Protein AF-A0A2E8VK14-F1 (afdb_monomer_lite)

Radius of gyration: 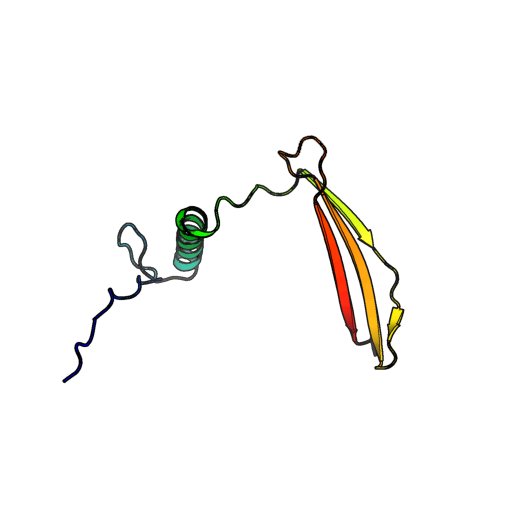22.63 Å; chains: 1; bounding box: 37×43×65 Å

Structure (mmCIF, N/CA/C/O backbone):
data_AF-A0A2E8VK14-F1
#
_entry.id   AF-A0A2E8VK14-F1
#
loop_
_atom_site.group_PDB
_atom_site.id
_atom_site.type_symbol
_atom_site.label_atom_id
_atom_site.label_alt_id
_atom_site.label_comp_id
_atom_site.label_asym_id
_atom_site.label_entity_id
_atom_site.label_seq_id
_atom_site.pdbx_PDB_ins_code
_atom_site.Cartn_x
_atom_site.Cartn_y
_atom_site.Cartn_z
_atom_site.occupancy
_atom_site.B_iso_or_equiv
_atom_site.auth_seq_id
_atom_site.auth_comp_id
_atom_site.auth_asym_id
_atom_site.auth_atom_id
_atom_site.pdbx_PDB_model_num
ATOM 1 N N . MET A 1 1 ? 25.116 -2.308 41.342 1.00 43.03 1 MET A N 1
ATOM 2 C CA . MET A 1 1 ? 23.892 -2.977 40.859 1.00 43.03 1 MET A CA 1
ATOM 3 C C . MET A 1 1 ? 23.194 -1.964 39.972 1.00 43.03 1 MET A C 1
ATOM 5 O O . MET A 1 1 ? 22.845 -0.913 40.484 1.00 43.03 1 MET A O 1
ATOM 9 N N . GLY A 1 2 ? 23.192 -2.174 38.653 1.00 66.88 2 GLY A N 1
ATOM 10 C CA . GLY A 1 2 ? 22.650 -1.196 37.704 1.00 66.88 2 GLY A CA 1
ATOM 11 C C . GLY A 1 2 ? 21.128 -1.129 37.797 1.00 66.88 2 GLY A C 1
ATOM 12 O O . GLY A 1 2 ? 20.481 -2.157 37.982 1.00 66.88 2 GLY A O 1
ATOM 13 N N . GLU A 1 3 ? 20.582 0.077 37.708 1.00 69.38 3 GLU A N 1
ATOM 14 C CA . GLU A 1 3 ? 19.146 0.334 37.650 1.00 69.38 3 GLU A CA 1
ATOM 15 C C . GLU A 1 3 ? 18.576 -0.260 36.350 1.00 69.38 3 GLU A C 1
ATOM 17 O O . GLU A 1 3 ? 19.064 0.034 35.258 1.00 69.38 3 GLU A O 1
ATOM 22 N N . VAL A 1 4 ? 17.585 -1.149 36.459 1.00 71.88 4 VAL A N 1
ATOM 23 C CA . VAL A 1 4 ? 16.861 -1.693 35.302 1.00 71.88 4 VAL A CA 1
ATOM 24 C C . VAL A 1 4 ? 15.624 -0.829 35.091 1.00 71.88 4 VAL A C 1
ATOM 26 O O . VAL A 1 4 ? 14.638 -0.964 35.814 1.00 71.88 4 VAL A O 1
ATOM 29 N N . THR A 1 5 ? 15.665 0.058 34.099 1.00 74.00 5 THR A N 1
ATOM 30 C CA . THR A 1 5 ? 14.490 0.830 33.679 1.00 74.00 5 THR A CA 1
ATOM 31 C C . THR A 1 5 ? 13.511 -0.097 32.969 1.00 74.00 5 THR A C 1
ATOM 33 O O . THR A 1 5 ? 13.774 -0.579 31.867 1.00 74.00 5 THR A O 1
ATOM 36 N N . ILE A 1 6 ? 12.371 -0.360 33.602 1.00 73.31 6 ILE A N 1
ATOM 37 C CA . ILE A 1 6 ? 11.312 -1.179 33.013 1.00 73.31 6 ILE A CA 1
ATOM 38 C C . ILE A 1 6 ? 10.452 -0.267 32.137 1.00 73.31 6 ILE A C 1
ATOM 40 O O . ILE A 1 6 ? 9.752 0.612 32.638 1.00 73.31 6 ILE A O 1
ATOM 44 N N . HIS A 1 7 ? 10.536 -0.438 30.819 1.00 74.56 7 HIS A N 1
ATOM 45 C CA . HIS A 1 7 ? 9.666 0.269 29.882 1.00 74.56 7 HIS A CA 1
ATOM 46 C C . HIS A 1 7 ? 8.241 -0.287 29.944 1.00 74.56 7 HIS A C 1
ATOM 48 O O . HIS A 1 7 ? 8.032 -1.457 30.274 1.00 74.56 7 HIS A O 1
ATOM 54 N N . ALA A 1 8 ? 7.260 0.558 29.614 1.00 81.31 8 ALA A N 1
ATOM 55 C CA . ALA A 1 8 ? 5.872 0.130 29.509 1.00 81.31 8 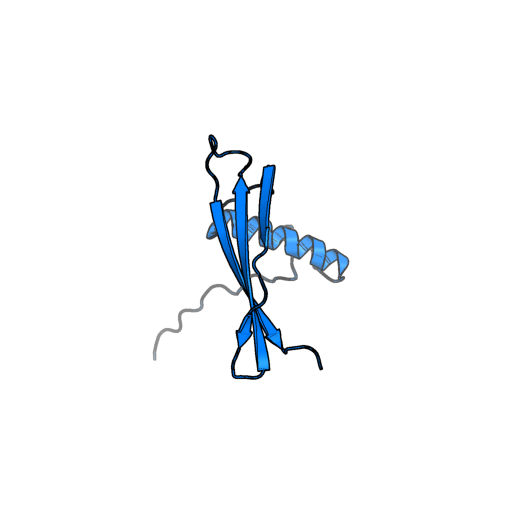ALA A CA 1
ATOM 56 C C . ALA A 1 8 ? 5.755 -1.089 28.568 1.00 81.31 8 ALA A C 1
ATOM 58 O O . ALA A 1 8 ? 6.444 -1.130 27.541 1.00 81.31 8 ALA A O 1
ATOM 59 N N . PRO A 1 9 ? 4.913 -2.083 28.906 1.00 86.19 9 PRO A N 1
ATOM 60 C CA . PRO A 1 9 ? 4.736 -3.266 28.075 1.00 86.19 9 PRO A CA 1
ATOM 61 C C . PRO A 1 9 ? 4.211 -2.881 26.687 1.00 86.19 9 PRO A C 1
ATOM 63 O O . PRO A 1 9 ? 3.490 -1.892 26.533 1.00 86.19 9 PRO A O 1
ATOM 66 N N . LEU A 1 10 ? 4.566 -3.679 25.675 1.00 90.38 10 LEU A N 1
ATOM 67 C CA . LEU A 1 10 ? 4.066 -3.473 24.318 1.00 90.38 10 LEU A CA 1
ATOM 68 C C . LEU A 1 10 ? 2.531 -3.595 24.284 1.00 90.38 10 LEU A C 1
ATOM 70 O O . LEU A 1 10 ? 1.978 -4.448 24.986 1.00 90.38 10 LEU A O 1
ATOM 74 N N . PRO A 1 11 ? 1.837 -2.786 23.462 1.00 91.06 11 PRO A N 1
ATOM 75 C CA . PRO A 1 11 ? 0.405 -2.942 23.247 1.00 91.06 11 PRO A CA 1
ATOM 76 C C . PRO A 1 11 ? 0.064 -4.337 22.715 1.00 91.06 11 PRO A C 1
ATOM 78 O O . PRO A 1 11 ? 0.756 -4.858 21.841 1.00 91.06 11 PRO A O 1
ATOM 81 N N . ASP A 1 12 ? -1.031 -4.915 23.207 1.00 95.19 12 ASP A N 1
ATOM 82 C CA . ASP A 1 12 ? -1.538 -6.200 22.724 1.00 95.19 12 ASP A CA 1
ATOM 83 C C . ASP A 1 12 ? -2.161 -6.036 21.319 1.00 95.19 12 ASP A C 1
ATOM 85 O O . ASP A 1 12 ? -3.153 -5.309 21.162 1.00 95.19 12 ASP A O 1
ATOM 89 N N . PRO A 1 13 ? -1.613 -6.685 20.273 1.00 96.25 13 PRO A N 1
ATOM 90 C CA . PRO A 1 13 ? -2.179 -6.599 18.933 1.00 96.25 13 PRO A CA 1
ATOM 91 C C . PRO A 1 13 ? -3.544 -7.290 18.829 1.00 96.25 13 PRO A C 1
ATOM 93 O O . PRO A 1 13 ? -4.332 -6.903 17.969 1.00 96.25 13 PRO A O 1
ATOM 96 N N . PHE A 1 14 ? -3.859 -8.250 19.705 1.00 97.44 14 PHE A N 1
ATOM 97 C CA . PHE A 1 14 ? -5.119 -9.000 19.716 1.00 97.44 14 PHE A CA 1
ATOM 98 C C . PHE A 1 14 ? -6.189 -8.369 20.602 1.00 97.44 14 PHE A C 1
ATOM 100 O O . PHE A 1 14 ? -7.221 -8.984 20.872 1.00 97.44 14 PHE A O 1
ATOM 107 N N . ARG A 1 15 ? -5.975 -7.126 21.029 1.00 97.50 15 ARG A N 1
ATOM 108 C CA . ARG A 1 15 ? -6.953 -6.348 21.774 1.00 97.50 15 ARG A CA 1
ATOM 109 C C . ARG A 1 15 ? -7.283 -5.070 21.021 1.00 97.50 15 ARG A C 1
ATOM 111 O O . ARG A 1 15 ? -6.386 -4.291 20.711 1.00 97.50 15 ARG A O 1
ATOM 118 N N . PHE A 1 16 ? -8.563 -4.875 20.730 1.00 97.38 16 PHE A N 1
ATOM 119 C CA . PHE A 1 16 ? -9.088 -3.625 20.198 1.00 97.38 16 PHE A CA 1
ATOM 120 C C . PHE A 1 16 ? -8.940 -2.501 21.219 1.00 97.38 16 PHE A C 1
ATOM 122 O O . PHE A 1 16 ? -8.803 -2.720 22.426 1.00 97.38 16 PHE A O 1
ATOM 129 N N . ASP A 1 17 ? -9.030 -1.278 20.727 1.00 94.44 17 ASP A N 1
ATOM 130 C CA . ASP A 1 17 ? -8.907 -0.067 21.533 1.00 94.44 17 ASP A CA 1
ATOM 131 C C . ASP A 1 17 ? -10.047 0.119 22.536 1.00 94.44 17 ASP A C 1
ATOM 133 O O . ASP A 1 17 ? -9.856 0.698 23.604 1.00 94.44 17 ASP A O 1
ATOM 137 N N . ASP A 1 18 ? -11.221 -0.415 22.199 1.00 95.38 18 ASP A N 1
ATOM 138 C CA . ASP A 1 18 ? -12.387 -0.502 23.079 1.00 95.38 18 ASP A CA 1
ATOM 139 C C . ASP A 1 18 ? -12.279 -1.639 24.116 1.00 95.38 18 ASP A C 1
ATOM 141 O O . ASP A 1 18 ? -13.162 -1.824 24.954 1.00 95.38 18 ASP A O 1
ATOM 145 N N . GLY A 1 19 ? -11.183 -2.401 24.080 1.00 95.25 19 GLY A N 1
ATOM 146 C CA . GLY A 1 19 ? -10.870 -3.472 25.012 1.00 95.25 19 GLY A CA 1
ATOM 147 C C . GLY A 1 19 ? -11.358 -4.859 24.597 1.00 95.25 19 GLY A C 1
ATOM 148 O O . GLY A 1 19 ? -10.969 -5.817 25.274 1.00 95.25 19 GLY A O 1
ATOM 149 N N . ARG A 1 20 ? -12.143 -5.003 23.516 1.00 97.00 20 ARG A N 1
ATOM 150 C CA . ARG A 1 20 ? -12.559 -6.314 22.981 1.00 97.00 20 ARG A CA 1
ATOM 151 C C . ARG A 1 20 ? -11.350 -7.125 22.512 1.00 97.00 20 ARG A C 1
ATOM 153 O O . ARG A 1 20 ? -10.343 -6.573 22.081 1.00 97.00 20 ARG A O 1
ATOM 160 N N . SER A 1 21 ? -11.453 -8.449 22.578 1.00 97.94 21 SER A N 1
ATOM 161 C CA . SER A 1 21 ? -10.393 -9.367 22.141 1.00 97.94 21 SER A CA 1
ATOM 162 C C . SER A 1 21 ? -10.651 -9.910 20.733 1.00 97.94 21 SER A C 1
ATOM 164 O O . SER A 1 21 ? -11.796 -10.116 20.327 1.00 97.94 21 SER A O 1
ATOM 166 N N . VAL A 1 22 ? -9.577 -10.149 19.989 1.00 98.00 22 VAL A N 1
ATOM 167 C CA . VAL A 1 22 ? -9.583 -10.736 18.648 1.00 98.00 22 VAL A CA 1
ATOM 168 C C . VAL A 1 22 ? -9.406 -12.246 18.765 1.00 98.00 22 VAL A C 1
ATOM 170 O O . VAL A 1 22 ? -8.399 -12.724 19.279 1.00 98.00 22 VAL A O 1
ATOM 173 N N . HIS A 1 23 ? -10.372 -13.006 18.248 1.00 97.94 23 HIS A N 1
ATOM 174 C CA . HIS A 1 23 ? -10.352 -14.477 18.295 1.00 97.94 23 HIS A CA 1
ATOM 175 C C . HIS A 1 23 ? -10.553 -15.145 16.932 1.00 97.94 23 HIS A C 1
ATOM 177 O O . HIS A 1 23 ? -10.496 -16.366 16.826 1.00 97.94 23 HIS A O 1
ATOM 183 N N . THR A 1 24 ? -10.824 -14.365 15.886 1.00 98.19 24 THR A N 1
ATOM 184 C CA . THR A 1 24 ? -11.175 -14.875 14.558 1.00 98.19 24 THR A CA 1
ATOM 185 C C . THR A 1 24 ? -10.390 -14.144 13.481 1.00 98.19 24 THR A C 1
ATOM 187 O O . THR A 1 24 ? -9.930 -13.024 13.693 1.00 98.19 24 THR A O 1
ATOM 190 N N . VAL A 1 25 ? -10.280 -14.761 12.303 1.00 98.06 25 VAL A N 1
ATOM 191 C CA . VAL A 1 25 ? -9.650 -14.139 11.127 1.00 98.06 25 VAL A CA 1
ATOM 192 C C . VAL A 1 25 ? -10.380 -12.851 10.735 1.00 98.06 25 VAL A C 1
ATOM 194 O O . VAL A 1 25 ? -9.745 -11.817 10.597 1.00 98.06 25 VAL A O 1
ATOM 197 N N . ALA A 1 26 ? -11.716 -12.870 10.693 1.00 97.56 26 ALA A N 1
ATOM 198 C CA . ALA A 1 26 ? -12.501 -11.664 10.418 1.00 97.56 26 ALA A CA 1
ATOM 199 C C . ALA A 1 26 ? -12.299 -10.568 11.486 1.00 97.56 26 ALA A C 1
ATOM 201 O O . ALA A 1 26 ? -12.267 -9.381 11.172 1.00 97.56 26 ALA A O 1
ATOM 202 N N . GLY A 1 27 ? -12.133 -10.952 12.758 1.00 97.81 27 GLY A N 1
ATOM 203 C CA . GLY A 1 27 ? -11.782 -10.014 13.826 1.00 97.81 27 GLY A CA 1
ATOM 204 C C . GLY A 1 27 ? -10.378 -9.433 13.650 1.00 97.81 27 GLY A C 1
ATOM 205 O O . GLY A 1 27 ? -10.156 -8.261 13.944 1.00 97.81 27 GLY A O 1
ATOM 206 N N . TRP A 1 28 ? -9.439 -10.229 13.139 1.00 98.25 28 TRP A N 1
ATOM 207 C CA . TRP A 1 28 ? -8.100 -9.762 12.804 1.00 98.25 28 TRP A CA 1
ATOM 208 C C . TRP A 1 28 ? -8.108 -8.778 11.633 1.00 98.25 28 TRP A C 1
ATOM 210 O O . TRP A 1 28 ? -7.407 -7.773 11.707 1.00 98.25 28 TRP A O 1
ATOM 220 N N . ASP A 1 29 ? -8.931 -9.001 10.607 1.00 98.44 29 ASP A N 1
ATOM 221 C CA . ASP A 1 29 ? -9.063 -8.067 9.482 1.00 98.44 29 ASP A CA 1
ATOM 222 C C . ASP A 1 29 ? -9.504 -6.676 9.965 1.00 98.44 29 ASP A C 1
ATOM 224 O O . ASP A 1 29 ? -8.850 -5.677 9.657 1.00 98.44 29 ASP A O 1
ATOM 228 N N . ALA A 1 30 ? -10.520 -6.615 10.833 1.00 97.75 30 ALA A N 1
ATOM 229 C CA . ALA A 1 30 ? -10.959 -5.363 11.451 1.00 97.75 30 ALA A CA 1
ATOM 230 C C . ALA A 1 30 ? -9.880 -4.736 12.359 1.00 97.75 30 ALA A C 1
ATOM 232 O O . ALA A 1 30 ? -9.658 -3.525 12.335 1.00 97.75 30 ALA A O 1
ATOM 233 N N . ARG A 1 31 ? -9.166 -5.545 13.155 1.00 98.19 31 ARG A N 1
ATOM 234 C CA . ARG A 1 31 ? -8.089 -5.042 14.025 1.00 98.19 31 ARG A CA 1
ATOM 235 C C . ARG A 1 31 ? -6.898 -4.513 13.227 1.00 98.19 31 ARG A C 1
ATOM 237 O O . ARG A 1 31 ? -6.284 -3.525 13.626 1.00 98.19 31 ARG A O 1
ATOM 244 N N . ARG A 1 32 ? -6.571 -5.132 12.092 1.00 97.62 32 ARG A N 1
ATOM 245 C CA . ARG A 1 32 ? -5.510 -4.678 11.187 1.00 97.62 32 ARG A CA 1
ATOM 246 C C . ARG A 1 32 ? -5.811 -3.283 10.641 1.00 97.62 32 ARG A C 1
ATOM 248 O O . ARG A 1 32 ? -4.893 -2.469 10.554 1.00 97.62 32 ARG A O 1
ATOM 255 N N . GLU A 1 33 ? -7.067 -3.004 10.303 1.00 96.75 33 GLU A N 1
ATOM 256 C CA . GLU A 1 33 ? -7.499 -1.666 9.886 1.00 96.75 33 GLU A CA 1
ATOM 257 C C . GLU A 1 33 ? -7.334 -0.646 11.019 1.00 96.75 33 GLU A C 1
ATOM 259 O O . GLU A 1 33 ? -6.700 0.386 10.810 1.00 96.75 33 GLU A O 1
ATOM 264 N N . GLU A 1 34 ? -7.787 -0.965 12.235 1.00 97.06 34 GLU A N 1
ATOM 265 C CA . GLU A 1 34 ? -7.648 -0.089 13.410 1.00 97.06 34 GLU A CA 1
ATOM 266 C C . GLU A 1 34 ? -6.178 0.254 13.716 1.00 97.06 34 GLU A C 1
ATOM 268 O O . GLU A 1 34 ? -5.823 1.421 13.916 1.00 97.06 34 GLU A O 1
ATOM 273 N N . ILE A 1 35 ? -5.288 -0.746 13.680 1.00 96.56 35 ILE A N 1
ATOM 274 C CA . ILE A 1 35 ? -3.842 -0.541 13.850 1.00 96.56 35 ILE A CA 1
ATOM 275 C C . ILE A 1 35 ? -3.291 0.360 12.738 1.00 96.56 35 ILE A C 1
ATOM 277 O O . ILE A 1 35 ? -2.523 1.282 13.022 1.00 96.56 35 ILE A O 1
ATOM 281 N N . ALA A 1 36 ? -3.674 0.127 11.479 1.00 95.38 36 ALA A N 1
ATOM 282 C CA . ALA A 1 36 ? -3.214 0.940 10.358 1.00 95.38 36 ALA A CA 1
ATOM 283 C C . ALA A 1 36 ? -3.657 2.403 10.507 1.00 95.38 36 ALA A C 1
ATOM 285 O O . ALA A 1 36 ? -2.830 3.305 10.370 1.00 95.38 36 ALA A O 1
ATOM 286 N N . THR A 1 37 ? -4.921 2.652 10.866 1.00 93.94 37 THR A N 1
ATOM 287 C CA . THR A 1 37 ? -5.441 4.000 11.137 1.00 93.94 37 THR A CA 1
ATOM 288 C C . THR A 1 37 ? -4.629 4.701 12.224 1.00 93.94 37 THR A C 1
ATOM 290 O O . THR A 1 37 ? -4.244 5.859 12.050 1.00 93.94 37 THR A O 1
ATOM 293 N N . ARG A 1 38 ? -4.301 4.001 13.317 1.00 92.69 38 ARG A N 1
ATOM 294 C CA . ARG A 1 38 ? -3.461 4.546 14.393 1.00 92.69 38 ARG A CA 1
ATOM 295 C C . ARG A 1 38 ? -2.062 4.912 13.924 1.00 92.69 38 ARG A C 1
ATOM 297 O O . ARG A 1 38 ? -1.592 6.010 14.208 1.00 92.69 38 ARG A O 1
ATOM 304 N N . LEU A 1 39 ? -1.394 4.005 13.216 1.00 94.38 39 LEU A N 1
ATOM 305 C CA . LEU A 1 39 ? -0.027 4.227 12.747 1.00 94.38 39 LEU A CA 1
ATOM 306 C C . LEU A 1 39 ? 0.049 5.386 11.747 1.00 94.38 39 LEU A C 1
ATOM 308 O O . LEU A 1 39 ? 0.979 6.191 11.809 1.00 94.38 39 LEU A O 1
ATOM 312 N N . LEU A 1 40 ? -0.947 5.513 10.867 1.00 94.50 40 LEU A N 1
ATOM 313 C CA . LEU A 1 40 ? -1.074 6.663 9.973 1.00 94.50 40 LEU A CA 1
ATOM 314 C C . LEU A 1 40 ? -1.260 7.963 10.770 1.00 94.50 40 LEU A C 1
ATOM 316 O O . LEU A 1 40 ? -0.554 8.936 10.528 1.00 94.50 40 LEU A O 1
ATOM 320 N N . ALA A 1 41 ? -2.146 7.984 11.767 1.00 91.44 41 ALA A N 1
ATOM 321 C CA . ALA A 1 41 ? -2.402 9.190 12.556 1.00 91.44 41 ALA A CA 1
ATOM 322 C C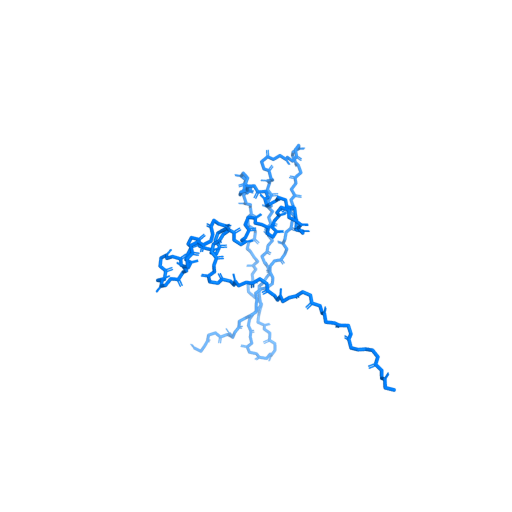 . ALA A 1 41 ? -1.204 9.633 13.417 1.00 91.44 41 ALA A C 1
ATOM 324 O O . ALA A 1 41 ? -0.959 10.830 13.550 1.00 91.44 41 ALA A O 1
ATOM 325 N N . VAL A 1 42 ? -0.471 8.686 14.009 1.00 92.88 42 VAL A N 1
ATOM 326 C CA . VAL A 1 42 ? 0.566 8.982 15.012 1.00 92.88 42 VAL A CA 1
ATOM 327 C C . VAL A 1 42 ? 1.965 9.109 14.406 1.00 92.88 42 VAL A C 1
ATOM 329 O O . VAL A 1 42 ? 2.774 9.870 14.931 1.00 92.88 42 VAL A O 1
ATOM 332 N N . GLN A 1 43 ? 2.274 8.382 13.326 1.00 94.81 43 GLN A N 1
ATOM 333 C CA . GLN A 1 43 ? 3.654 8.259 12.839 1.00 94.81 43 GLN A CA 1
ATOM 334 C C . GLN A 1 43 ? 3.837 8.591 11.357 1.00 94.81 43 GLN A C 1
ATOM 336 O O . GLN A 1 43 ? 4.749 9.341 11.015 1.00 94.81 43 GLN A O 1
ATOM 341 N N . TYR A 1 44 ? 3.019 8.023 10.472 1.00 93.94 44 TYR A N 1
ATOM 342 C CA . TYR A 1 44 ? 3.276 8.093 9.026 1.00 93.94 44 TYR A CA 1
ATOM 343 C C . TYR A 1 44 ? 2.553 9.244 8.313 1.00 93.94 44 TYR A C 1
ATOM 345 O O . TYR A 1 44 ? 2.896 9.570 7.1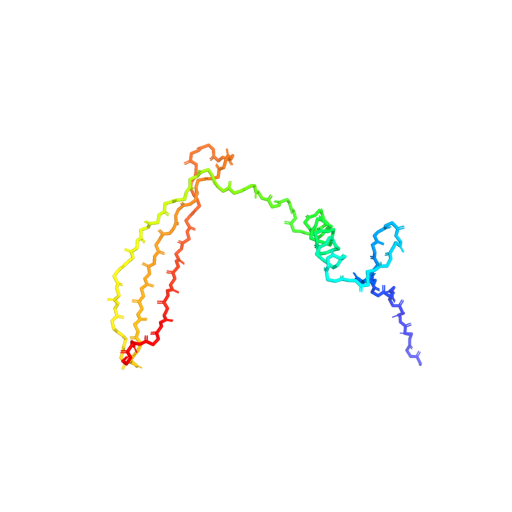77 1.00 93.94 44 TYR A O 1
ATOM 353 N N . GLY A 1 45 ? 1.577 9.877 8.964 1.00 90.12 45 GLY A N 1
ATOM 354 C CA . GLY A 1 45 ? 0.677 10.839 8.337 1.00 90.12 45 GLY A CA 1
ATOM 355 C C . GLY A 1 45 ? -0.456 10.164 7.556 1.00 90.12 45 GLY A C 1
ATOM 356 O O . GLY A 1 45 ? -0.600 8.943 7.521 1.00 90.12 45 GLY A O 1
ATOM 357 N N . THR A 1 46 ? -1.313 10.974 6.935 1.00 87.38 46 THR A N 1
ATOM 358 C CA . THR A 1 46 ? -2.471 10.469 6.184 1.00 87.38 46 THR A CA 1
ATOM 359 C C . THR A 1 46 ? -2.043 9.860 4.851 1.00 87.38 46 THR A C 1
ATOM 361 O O . THR A 1 46 ? -1.395 10.527 4.045 1.00 87.38 46 THR A O 1
ATOM 364 N N . MET A 1 47 ? -2.465 8.619 4.588 1.00 88.50 47 MET A N 1
ATOM 365 C CA . MET A 1 47 ? -2.366 8.018 3.257 1.00 88.50 47 MET A CA 1
ATOM 366 C C . MET A 1 47 ? -3.281 8.795 2.295 1.00 88.50 47 MET A C 1
ATOM 368 O O . MET A 1 47 ? -4.490 8.849 2.545 1.00 88.50 47 MET A O 1
ATOM 372 N N . PRO A 1 48 ? -2.758 9.422 1.225 1.00 87.62 48 PRO A N 1
ATOM 373 C CA . PRO A 1 48 ? -3.610 10.062 0.232 1.00 87.62 48 PRO A CA 1
ATOM 374 C C . PRO A 1 48 ? -4.542 9.028 -0.426 1.00 87.62 48 PRO A C 1
ATOM 376 O O . PRO A 1 48 ? -4.224 7.836 -0.448 1.00 87.62 48 PRO A O 1
ATOM 379 N N . PRO A 1 49 ? -5.690 9.456 -0.981 1.00 90.50 49 PRO A N 1
ATOM 380 C CA . PRO A 1 49 ? -6.524 8.564 -1.775 1.00 90.50 49 PRO A CA 1
ATOM 381 C C . PRO A 1 49 ? -5.750 8.044 -2.991 1.00 90.50 49 PRO A C 1
ATOM 383 O O . PRO A 1 49 ? -4.704 8.588 -3.362 1.00 90.50 49 PRO A O 1
ATOM 386 N N . ALA A 1 50 ? -6.304 7.019 -3.641 1.00 92.38 50 ALA A N 1
ATOM 387 C CA . ALA A 1 50 ? -5.806 6.576 -4.935 1.00 92.38 50 ALA A CA 1
ATOM 388 C C . ALA A 1 50 ? -5.654 7.780 -5.893 1.00 92.38 50 ALA A C 1
ATOM 390 O O . ALA A 1 50 ? -6.477 8.703 -5.849 1.00 92.38 50 ALA A O 1
ATOM 391 N N . PRO A 1 51 ? -4.596 7.803 -6.723 1.00 93.81 51 PRO A N 1
ATOM 392 C CA . PRO A 1 51 ? -4.409 8.865 -7.701 1.00 93.81 51 PRO A CA 1
ATOM 393 C C . PRO A 1 51 ? -5.594 8.908 -8.675 1.00 93.81 51 PRO A C 1
ATOM 395 O O . PRO A 1 51 ? -6.206 7.882 -8.962 1.00 93.81 51 PRO A O 1
ATOM 398 N N . GLU A 1 52 ? -5.902 10.098 -9.186 1.00 94.44 52 GLU A N 1
ATOM 399 C CA . GLU A 1 52 ? -6.978 10.305 -10.164 1.00 94.44 52 GLU A CA 1
ATOM 400 C C . GLU A 1 52 ? -6.635 9.656 -11.509 1.00 94.44 52 GLU A C 1
ATOM 402 O O . GLU A 1 52 ? -7.488 9.059 -12.160 1.00 94.44 52 GLU A O 1
ATOM 407 N N . GLU A 1 53 ? -5.359 9.720 -11.891 1.00 95.19 53 GLU A N 1
ATOM 408 C CA . GLU A 1 53 ? -4.847 9.102 -13.106 1.00 95.19 53 GLU A CA 1
ATOM 409 C C . GLU A 1 53 ? -3.528 8.378 -12.817 1.00 95.19 53 GLU A C 1
ATOM 411 O O . GLU A 1 53 ? -2.667 8.867 -12.080 1.00 95.19 53 GLU A O 1
ATOM 416 N N . THR A 1 54 ? -3.360 7.207 -13.429 1.00 96.25 54 THR A N 1
ATOM 417 C CA . THR A 1 54 ? -2.086 6.488 -13.492 1.00 96.25 54 THR A CA 1
ATOM 418 C C . THR A 1 54 ? -1.751 6.229 -14.952 1.00 96.25 54 THR A C 1
ATOM 420 O O . THR A 1 54 ? -2.483 5.513 -15.633 1.00 96.25 54 THR A O 1
ATOM 423 N N . ARG A 1 55 ? -0.640 6.786 -15.433 1.00 96.75 55 ARG A N 1
ATOM 424 C CA . ARG A 1 55 ? -0.091 6.489 -16.761 1.00 96.75 55 ARG A CA 1
ATOM 425 C C . ARG A 1 55 ? 1.058 5.512 -16.631 1.00 96.75 55 ARG A C 1
ATOM 427 O O . ARG A 1 55 ? 1.862 5.631 -15.710 1.00 96.75 55 ARG A O 1
ATOM 434 N N . VAL A 1 56 ? 1.130 4.563 -17.556 1.00 97.88 56 VAL A N 1
ATOM 435 C CA . VAL A 1 56 ? 2.168 3.533 -17.577 1.00 97.88 56 VAL A CA 1
ATOM 436 C C . VAL A 1 56 ? 2.780 3.479 -18.968 1.00 97.88 56 VAL A C 1
ATOM 438 O O . VAL A 1 56 ? 2.087 3.213 -19.947 1.00 97.88 56 VAL A O 1
ATOM 441 N N . GLU A 1 57 ? 4.085 3.697 -19.043 1.00 98.12 57 GLU A N 1
ATOM 442 C CA . GLU A 1 57 ? 4.898 3.461 -20.229 1.00 98.12 57 GLU A CA 1
ATOM 443 C C . GLU A 1 57 ? 5.696 2.179 -20.005 1.00 98.12 57 GLU A C 1
ATOM 445 O O . GLU A 1 57 ? 6.615 2.127 -19.186 1.00 98.12 57 GLU A O 1
ATOM 450 N N . THR A 1 58 ? 5.313 1.113 -20.701 1.00 98.06 58 THR A N 1
ATOM 451 C CA . THR A 1 58 ? 5.984 -0.184 -20.592 1.00 98.06 58 THR A CA 1
ATOM 452 C C . THR A 1 58 ? 7.235 -0.212 -21.463 1.00 98.06 58 THR A C 1
ATOM 454 O O . THR A 1 58 ? 7.170 0.081 -22.658 1.00 98.06 58 THR A O 1
ATOM 457 N N . GLY A 1 59 ? 8.369 -0.592 -20.875 1.00 97.19 59 GLY A N 1
ATOM 458 C CA . GLY A 1 59 ? 9.625 -0.731 -21.607 1.00 97.19 59 GLY A CA 1
ATOM 459 C C . GLY A 1 59 ? 9.678 -1.985 -22.478 1.00 97.19 59 GLY A C 1
ATOM 460 O O . GLY A 1 59 ? 8.763 -2.807 -22.515 1.00 97.19 59 GLY A O 1
ATOM 461 N N . SER A 1 60 ? 10.805 -2.185 -23.154 1.00 96.81 60 SER A N 1
ATOM 462 C CA . SER A 1 60 ? 11.098 -3.459 -23.820 1.00 96.81 60 SER A CA 1
ATOM 463 C C . SER A 1 60 ? 11.878 -4.389 -22.896 1.00 96.81 60 SER A C 1
ATOM 465 O O . SER A 1 60 ? 12.601 -3.938 -22.008 1.00 96.81 60 SER A O 1
ATOM 467 N N . TRP A 1 61 ? 11.721 -5.696 -23.097 1.00 96.25 61 TRP A N 1
ATOM 468 C CA . TRP A 1 61 ? 12.563 -6.679 -22.425 1.00 96.25 61 TRP A CA 1
ATOM 469 C C . TRP A 1 61 ? 13.958 -6.699 -23.051 1.00 96.25 61 TRP A C 1
ATOM 471 O O . TRP A 1 61 ? 14.104 -6.808 -24.265 1.00 96.25 61 TRP A O 1
ATOM 481 N N . GLU A 1 62 ? 14.971 -6.671 -22.201 1.00 96.38 62 GLU A N 1
ATOM 482 C CA . GLU A 1 62 ? 16.381 -6.823 -22.532 1.00 96.38 62 GLU A CA 1
ATOM 483 C C . GLU A 1 62 ? 16.878 -8.142 -21.939 1.00 96.38 62 GLU A C 1
ATOM 485 O O . GLU A 1 62 ? 16.664 -8.411 -20.754 1.00 96.38 62 GLU A O 1
ATOM 490 N N . ALA A 1 63 ? 17.542 -8.973 -22.742 1.00 96.06 63 ALA A N 1
ATOM 491 C CA . ALA A 1 63 ? 18.228 -10.153 -22.227 1.00 96.06 63 ALA A CA 1
ATOM 492 C C . ALA A 1 63 ? 19.472 -9.727 -21.433 1.00 96.06 63 ALA A C 1
ATOM 494 O O . ALA A 1 63 ? 20.243 -8.874 -21.874 1.00 96.06 63 ALA A O 1
ATOM 495 N N . LEU A 1 64 ? 19.670 -10.329 -20.266 1.00 95.12 64 LEU A N 1
ATOM 496 C CA . LEU A 1 64 ? 20.855 -10.159 -19.439 1.00 95.12 64 LEU A CA 1
ATOM 497 C C . LEU A 1 64 ? 21.821 -11.340 -19.651 1.00 95.12 64 LEU A C 1
ATOM 499 O O . LEU A 1 64 ? 21.374 -12.452 -19.945 1.00 95.12 64 LEU A O 1
ATOM 503 N N . PRO A 1 65 ? 23.141 -11.142 -19.463 1.00 94.38 65 PRO A N 1
ATOM 504 C CA . PRO A 1 65 ? 24.146 -12.191 -19.683 1.00 94.38 65 PRO A CA 1
ATOM 505 C C . PRO A 1 65 ? 23.975 -13.449 -18.821 1.00 94.38 65 PRO A C 1
ATOM 507 O O . PRO A 1 65 ? 24.489 -14.507 -19.161 1.00 94.38 65 PRO A O 1
ATOM 510 N N . ASP A 1 66 ? 23.265 -13.340 -17.703 1.00 94.12 66 ASP A N 1
ATOM 511 C CA . ASP A 1 66 ? 23.035 -14.418 -16.740 1.00 94.12 66 ASP A CA 1
ATOM 512 C C . ASP A 1 66 ? 21.752 -15.221 -17.014 1.00 94.12 66 ASP A C 1
ATOM 514 O O . ASP A 1 66 ? 21.257 -15.933 -16.141 1.00 94.12 66 ASP A O 1
ATOM 518 N N . GLY A 1 67 ? 21.185 -15.090 -18.216 1.00 93.31 67 GLY A N 1
ATOM 519 C CA . GLY A 1 67 ? 19.969 -15.798 -18.606 1.00 93.31 67 GLY A CA 1
ATOM 520 C C . GLY A 1 67 ? 18.697 -15.216 -17.992 1.00 93.31 67 GLY A C 1
ATOM 521 O O . GLY A 1 67 ? 17.634 -15.827 -18.099 1.00 93.31 67 GLY A O 1
ATOM 522 N N . ARG A 1 68 ? 18.747 -14.034 -17.370 1.00 96.06 68 ARG A N 1
ATOM 523 C CA . ARG A 1 68 ? 17.553 -13.273 -16.976 1.00 96.06 68 ARG A CA 1
ATOM 524 C C . ARG A 1 68 ? 17.135 -12.304 -18.077 1.00 96.06 68 ARG A C 1
ATOM 526 O O . ARG A 1 68 ? 17.890 -12.013 -18.996 1.00 96.06 68 ARG A O 1
ATOM 533 N N . ARG A 1 69 ? 15.930 -11.762 -17.955 1.00 96.19 69 ARG A N 1
ATOM 534 C CA . ARG A 1 69 ? 15.461 -10.621 -18.740 1.00 96.19 69 ARG A CA 1
ATOM 535 C C . ARG A 1 69 ? 15.098 -9.464 -17.821 1.00 96.19 69 ARG A C 1
ATOM 537 O O . ARG A 1 69 ? 14.584 -9.679 -16.720 1.00 96.19 69 ARG A O 1
ATOM 544 N N . ARG A 1 70 ? 15.348 -8.243 -18.281 1.00 97.25 70 ARG A N 1
ATOM 545 C CA . ARG A 1 70 ? 15.052 -6.996 -17.574 1.00 97.25 70 ARG A CA 1
ATOM 546 C C . ARG A 1 70 ? 14.125 -6.116 -18.397 1.00 97.25 70 ARG A C 1
ATOM 548 O O . ARG A 1 70 ? 14.279 -6.045 -19.606 1.00 97.25 70 ARG A O 1
ATOM 555 N N . ARG A 1 71 ? 13.197 -5.423 -17.751 1.00 97.31 71 ARG A N 1
ATOM 556 C CA . ARG A 1 71 ? 12.389 -4.356 -18.352 1.00 97.31 71 ARG A CA 1
ATOM 557 C C . ARG A 1 71 ? 12.253 -3.216 -17.354 1.00 97.31 71 ARG A C 1
ATOM 559 O O . ARG A 1 71 ? 12.182 -3.466 -16.153 1.00 97.31 71 ARG A O 1
ATOM 566 N N . VAL A 1 72 ? 12.216 -1.985 -17.849 1.00 98.31 72 VAL A N 1
ATOM 567 C CA . VAL A 1 72 ? 11.954 -0.792 -17.038 1.00 98.31 72 VAL A CA 1
ATOM 568 C C . VAL A 1 72 ? 10.643 -0.172 -17.501 1.00 98.31 72 VAL A C 1
ATOM 570 O O . VAL A 1 72 ? 10.528 0.207 -18.662 1.00 98.31 72 VAL A O 1
ATOM 573 N N . ASP A 1 73 ? 9.672 -0.082 -16.598 1.00 98.31 73 ASP A N 1
ATOM 574 C CA . ASP A 1 73 ? 8.384 0.567 -16.834 1.00 98.31 73 ASP A CA 1
ATOM 575 C C . ASP A 1 73 ? 8.376 1.929 -16.125 1.00 98.31 73 ASP A C 1
ATOM 577 O O . ASP A 1 73 ? 8.832 2.041 -14.985 1.00 98.31 73 ASP A O 1
ATOM 581 N N . ARG A 1 74 ? 7.861 2.976 -16.774 1.00 98.12 74 ARG A N 1
ATOM 582 C CA . ARG A 1 74 ? 7.715 4.308 -16.170 1.00 98.12 74 ARG A CA 1
ATOM 583 C C . ARG A 1 74 ? 6.260 4.564 -15.834 1.00 98.12 74 ARG A C 1
ATOM 585 O O . ARG A 1 74 ? 5.402 4.569 -16.711 1.00 98.12 74 ARG A O 1
ATOM 592 N N . LEU A 1 75 ? 5.984 4.774 -14.558 1.00 97.75 75 LEU A N 1
ATOM 593 C CA . LEU A 1 75 ? 4.661 5.084 -14.045 1.00 97.75 75 LEU A CA 1
ATOM 594 C C . LEU A 1 75 ? 4.607 6.568 -13.685 1.00 97.75 75 LEU A C 1
ATOM 596 O O . LEU A 1 75 ? 5.545 7.110 -13.103 1.00 97.75 75 LEU A O 1
ATOM 600 N N . GLN A 1 76 ? 3.504 7.229 -14.014 1.00 97.00 76 GLN A N 1
ATOM 601 C CA . GLN A 1 76 ? 3.221 8.600 -13.598 1.00 97.00 76 GLN A CA 1
ATOM 602 C C . GLN A 1 76 ? 1.865 8.640 -12.904 1.00 97.00 76 GLN A C 1
ATOM 604 O O . GLN A 1 76 ? 0.857 8.230 -13.477 1.00 97.00 76 GLN A O 1
ATOM 609 N N . PHE A 1 77 ? 1.841 9.158 -11.680 1.00 95.69 77 PHE A N 1
ATOM 610 C CA . PHE A 1 77 ? 0.632 9.278 -10.872 1.00 95.69 77 PHE A CA 1
ATOM 611 C C . PHE A 1 77 ? 0.206 10.742 -10.772 1.00 95.69 77 PHE A C 1
ATOM 613 O O . PHE A 1 77 ? 0.977 11.576 -10.291 1.00 95.69 77 PHE A O 1
ATOM 620 N N . ALA A 1 78 ? -1.018 11.059 -11.190 1.00 94.88 78 ALA A N 1
ATOM 621 C CA . ALA A 1 78 ? -1.639 12.356 -10.946 1.00 94.88 78 ALA A CA 1
ATOM 622 C C . ALA A 1 78 ? -2.464 12.274 -9.647 1.00 94.88 78 ALA A C 1
ATOM 624 O O . ALA A 1 78 ? -3.464 11.553 -9.599 1.00 94.88 78 ALA A O 1
ATOM 625 N N . PRO A 1 79 ? -2.062 12.952 -8.559 1.00 91.31 79 PRO A N 1
ATOM 626 C CA . PRO A 1 79 ? -2.818 12.927 -7.319 1.00 91.31 79 PRO A CA 1
ATOM 627 C C . PRO A 1 79 ? -4.075 13.794 -7.446 1.00 91.31 79 PRO A C 1
ATOM 629 O O . PRO A 1 79 ? -4.028 14.883 -8.015 1.00 91.31 79 PRO A O 1
ATOM 632 N N . VAL A 1 80 ? -5.160 13.364 -6.793 1.00 87.50 80 VAL A N 1
ATOM 633 C CA . VAL A 1 80 ? -6.451 14.085 -6.726 1.00 87.50 80 VAL A CA 1
ATOM 634 C C . VAL A 1 80 ? -6.284 15.547 -6.281 1.00 87.50 80 VAL A C 1
ATOM 636 O O . VAL A 1 80 ? -7.032 16.436 -6.675 1.00 87.50 80 VAL A O 1
ATOM 639 N N . ARG A 1 81 ? -5.281 15.824 -5.438 1.00 80.75 81 ARG A N 1
ATOM 640 C CA . ARG A 1 81 ? -4.895 17.180 -5.033 1.00 80.75 81 ARG A CA 1
ATOM 641 C C . ARG A 1 81 ? -3.440 17.418 -5.412 1.00 80.75 81 ARG A C 1
ATOM 643 O O . ARG A 1 81 ? -2.539 17.089 -4.645 1.00 80.75 81 ARG A O 1
ATOM 650 N N . GLY A 1 82 ? -3.219 17.972 -6.604 1.00 75.75 82 GLY A N 1
ATOM 651 C CA . GLY A 1 82 ? -1.867 18.147 -7.143 1.00 75.75 82 GLY A CA 1
ATOM 652 C C . GLY A 1 82 ? -1.613 19.376 -8.003 1.00 75.75 82 GLY A C 1
ATOM 653 O O . GLY A 1 82 ? -0.469 19.563 -8.398 1.00 75.75 82 GLY A O 1
ATOM 654 N N . ALA A 1 83 ? -2.620 20.202 -8.309 1.00 77.50 83 ALA A N 1
ATOM 655 C CA . ALA A 1 83 ? -2.481 21.349 -9.222 1.00 77.50 83 ALA A CA 1
ATOM 656 C C . ALA A 1 83 ? -1.740 20.998 -10.538 1.00 77.50 83 ALA A C 1
ATOM 658 O O . ALA A 1 83 ? -0.864 21.734 -10.982 1.00 77.50 83 ALA A O 1
ATOM 659 N N . GLY A 1 84 ? -2.044 19.833 -11.127 1.00 79.88 84 GLY A N 1
ATOM 660 C CA . GLY A 1 84 ? -1.414 19.348 -12.364 1.00 79.88 84 GLY A CA 1
ATOM 661 C C . GLY A 1 84 ? -0.030 18.704 -12.203 1.00 79.88 84 GLY A C 1
ATOM 662 O O . GLY A 1 84 ? 0.586 18.333 -13.198 1.00 79.88 84 GLY A O 1
ATOM 663 N N . ARG A 1 85 ? 0.483 18.546 -10.975 1.00 87.12 85 ARG A N 1
ATOM 664 C CA . ARG A 1 85 ? 1.741 17.828 -10.717 1.00 87.12 85 ARG A CA 1
ATOM 665 C C . ARG A 1 85 ? 1.557 16.323 -10.893 1.00 87.12 85 ARG A C 1
ATOM 667 O O . ARG A 1 85 ? 0.567 15.767 -10.434 1.00 87.12 85 ARG A O 1
ATOM 674 N N . THR A 1 86 ? 2.566 15.659 -11.445 1.00 92.44 86 THR A N 1
ATOM 675 C CA . THR A 1 86 ? 2.657 14.194 -11.499 1.00 92.44 86 THR A CA 1
ATOM 676 C C . THR A 1 86 ? 3.799 13.691 -10.621 1.00 92.44 86 THR A C 1
ATOM 678 O O . THR A 1 86 ? 4.848 14.332 -10.536 1.00 92.44 86 THR A O 1
ATOM 681 N N . VAL A 1 87 ? 3.620 12.527 -9.998 1.00 93.44 87 VAL A N 1
ATOM 682 C CA . VAL A 1 87 ? 4.668 11.810 -9.260 1.00 93.44 87 VAL A CA 1
ATOM 683 C C . VAL A 1 87 ? 5.167 10.652 -10.128 1.00 93.44 87 VAL A C 1
ATOM 685 O O . VAL A 1 87 ? 4.379 9.750 -10.416 1.00 93.44 87 VAL A O 1
ATOM 688 N N . PRO A 1 88 ? 6.433 10.662 -10.580 1.00 95.81 88 PRO A N 1
ATOM 689 C CA . PRO A 1 88 ? 6.987 9.565 -11.361 1.00 95.81 88 PRO A CA 1
ATOM 690 C C . PRO A 1 88 ? 7.472 8.413 -10.467 1.00 95.81 88 PRO A C 1
ATOM 692 O O . PRO A 1 88 ? 7.965 8.635 -9.361 1.00 95.81 88 PRO A O 1
ATOM 695 N N . LEU A 1 89 ? 7.387 7.189 -10.982 1.00 96.50 89 LEU A N 1
ATOM 696 C CA . LEU A 1 89 ? 7.990 5.981 -10.423 1.00 96.50 89 LEU A CA 1
ATOM 697 C C . LEU A 1 89 ? 8.577 5.148 -11.567 1.00 96.50 89 LEU A C 1
ATOM 699 O O . LEU A 1 89 ? 7.858 4.775 -12.489 1.00 96.50 89 LEU A O 1
ATOM 703 N N . GLU A 1 90 ? 9.862 4.813 -11.494 1.00 98.12 90 GLU A N 1
ATOM 704 C CA . GLU A 1 90 ? 10.466 3.839 -12.408 1.00 98.12 90 GLU A CA 1
ATOM 705 C C . GLU A 1 90 ? 10.456 2.450 -11.763 1.00 98.12 90 GLU A C 1
ATOM 707 O O . GLU A 1 90 ? 11.029 2.234 -10.694 1.00 98.12 90 GLU A O 1
ATOM 712 N N . LEU A 1 91 ? 9.792 1.498 -12.416 1.00 97.75 91 LEU A N 1
ATOM 713 C CA . LEU A 1 91 ? 9.691 0.115 -11.980 1.00 9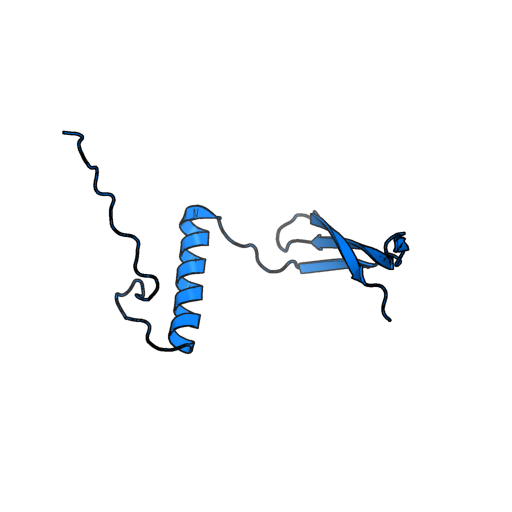7.75 91 LEU A CA 1
ATOM 714 C C . LEU A 1 91 ? 10.630 -0.755 -12.816 1.00 97.75 91 LEU A C 1
ATOM 716 O O . LEU A 1 91 ? 10.376 -1.022 -13.988 1.00 97.75 91 LEU A O 1
ATOM 720 N N . THR A 1 92 ? 11.707 -1.236 -12.198 1.00 98.00 92 THR A N 1
ATOM 721 C CA . THR A 1 92 ? 12.606 -2.208 -12.832 1.00 98.00 92 THR A CA 1
ATOM 722 C C . THR A 1 92 ? 12.170 -3.625 -12.492 1.00 98.00 92 THR A C 1
ATOM 724 O O . THR A 1 92 ? 12.223 -4.046 -11.337 1.00 98.00 92 THR A O 1
ATOM 727 N N . LEU A 1 93 ? 11.786 -4.384 -13.512 1.00 97.19 93 LEU A N 1
ATOM 728 C CA . LEU A 1 93 ? 11.450 -5.798 -13.411 1.00 97.19 93 LEU A CA 1
ATOM 729 C C . LEU A 1 93 ? 12.622 -6.628 -13.922 1.00 97.19 93 LEU A C 1
ATOM 731 O O . LEU A 1 93 ? 13.090 -6.430 -15.040 1.00 97.19 93 LEU A O 1
ATOM 735 N N . THR A 1 94 ? 13.087 -7.575 -13.111 1.00 97.00 94 THR A N 1
ATOM 736 C CA . THR A 1 94 ? 14.072 -8.582 -13.526 1.00 97.00 94 THR A CA 1
ATOM 737 C C . THR A 1 94 ? 13.515 -9.962 -13.229 1.00 97.00 94 THR A C 1
ATOM 739 O O . THR A 1 94 ? 13.143 -10.252 -12.094 1.00 97.00 94 THR A O 1
ATOM 742 N N . CYS A 1 95 ? 13.450 -10.815 -14.245 1.00 95.06 95 CYS A N 1
ATOM 743 C CA . CYS A 1 95 ? 12.877 -12.153 -14.140 1.00 95.06 95 CYS A CA 1
ATOM 744 C C . CYS A 1 95 ? 13.800 -13.170 -14.821 1.00 95.06 95 CYS A C 1
ATOM 746 O O . CYS A 1 95 ? 14.538 -12.789 -15.731 1.00 95.06 95 CYS 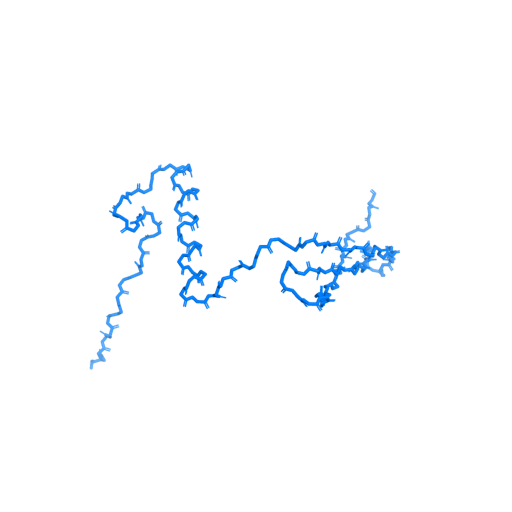A O 1
ATOM 748 N N . PRO A 1 96 ? 13.747 -14.459 -14.452 1.00 94.31 96 PRO A N 1
ATOM 749 C CA . PRO A 1 96 ? 14.329 -15.512 -15.278 1.00 94.31 96 PRO A CA 1
ATOM 750 C C . PRO A 1 96 ? 13.794 -15.417 -16.714 1.00 94.31 96 PRO A C 1
ATOM 752 O O . PRO A 1 96 ? 12.611 -15.118 -16.917 1.00 94.31 96 PRO A O 1
ATOM 755 N N . SER A 1 97 ? 14.646 -15.652 -17.711 1.00 83.69 97 SER A N 1
ATOM 756 C CA . SER A 1 97 ? 14.141 -15.926 -19.059 1.00 83.69 97 SER A CA 1
ATOM 757 C C . SER A 1 97 ? 13.364 -17.237 -18.985 1.00 83.69 97 SER A C 1
ATOM 759 O O . SER A 1 97 ? 13.833 -18.179 -18.349 1.00 83.69 97 SER A O 1
ATOM 761 N N . GLY A 1 98 ? 12.155 -17.276 -19.549 1.00 74.19 98 GLY A N 1
ATOM 762 C CA . GLY A 1 98 ? 11.377 -18.515 -19.582 1.00 74.19 98 GLY A CA 1
ATOM 763 C C . GLY A 1 98 ? 12.195 -19.625 -20.241 1.00 74.19 98 GLY A C 1
ATOM 764 O O . GLY A 1 98 ? 12.782 -19.387 -21.297 1.00 74.19 98 GLY A O 1
ATOM 765 N N . VAL A 1 99 ? 12.253 -20.784 -19.581 1.00 49.84 99 VAL A N 1
ATOM 766 C CA . VAL A 1 99 ? 12.553 -22.069 -20.231 1.00 49.84 99 VAL A CA 1
ATOM 767 C C . VAL A 1 99 ? 11.346 -22.459 -21.070 1.00 49.84 99 VAL A C 1
ATOM 769 O O . VAL A 1 99 ? 10.216 -22.258 -20.563 1.00 49.84 99 VAL A O 1
#

Sequence (99 aa):
MGEVTIHAPLPDPFRFDDGRSVHTVAGWDARREEIATRLLAVQYGTMPPAPEETRVETGSWEALPDGRRRRVDRLQFAPVRGAGRTVPLELTLTCPSGV

pLDDT: mean 91.66, std 9.84, range [43.03, 98.44]

Foldseek 3Di:
DDDDDDDDDDDDLQADPVGDGHDDPVSNVVSVVVVVVVCCVPPVDDDAPAAPDKDKDWADWDQDPVQKIKTKMKIWGHHPPDPPDIDIDIDIDIGHNDD

Secondary structure (DSSP, 8-state):
------PPPPPPTTB-TTSPBP-SHHHHHHHHHHHHHHHIIIII-PPPPPPSEEEEE----EE-TTSEEEEEEEEEEE-SSSTT--EEEEEEEEEEPP-